Protein AF-A0AAW4WQV6-F1 (afdb_monomer_lite)

pLDDT: mean 94.26, std 3.48, range [71.94, 97.75]

Radius of gyration: 13.39 Å; chains: 1; bounding box: 31×20×37 Å

Sequence (73 aa):
MIVSRDPDFLRNRGEKVKGLLQKAGLGALPVLVDECSSNIWQRDLCNDTCYKAAWLFKNLLENEEALQGIAYF

Organism: NCBI:txid39491

Structure (mmCIF, N/CA/C/O backbone):
data_AF-A0AAW4WQV6-F1
#
_entry.id   AF-A0AAW4WQV6-F1
#
loop_
_atom_site.group_PDB
_atom_site.id
_atom_site.type_symbol
_atom_site.label_atom_id
_atom_site.label_alt_id
_atom_site.label_comp_id
_atom_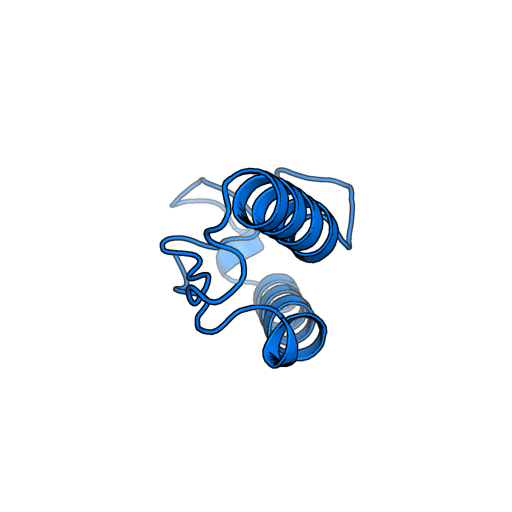site.label_asym_id
_atom_site.label_entity_id
_atom_site.label_seq_id
_atom_site.pdbx_PDB_ins_code
_atom_site.Cartn_x
_atom_site.Cartn_y
_atom_site.Cartn_z
_atom_site.occupancy
_atom_site.B_iso_or_equiv
_atom_site.auth_seq_id
_atom_site.auth_comp_id
_atom_site.auth_asym_id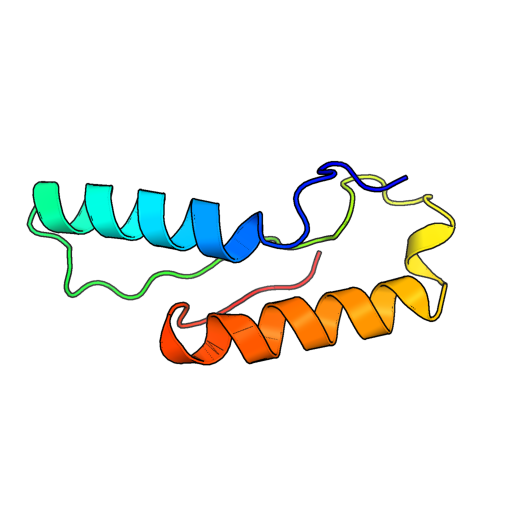
_atom_site.auth_atom_id
_atom_site.pdbx_PDB_model_num
ATOM 1 N N . MET A 1 1 ? 2.629 5.276 -15.318 1.00 71.94 1 MET A N 1
ATOM 2 C CA . MET A 1 1 ? 2.335 6.503 -14.539 1.00 71.94 1 MET A CA 1
ATOM 3 C C . MET A 1 1 ? 1.816 6.102 -13.170 1.00 71.94 1 MET A C 1
ATOM 5 O O . MET A 1 1 ? 0.973 5.225 -13.098 1.00 71.94 1 MET A O 1
ATOM 9 N N . ILE A 1 2 ? 2.313 6.697 -12.084 1.00 83.31 2 ILE A N 1
ATOM 10 C CA . ILE A 1 2 ? 1.795 6.388 -10.742 1.00 83.31 2 ILE A CA 1
ATOM 11 C C . ILE A 1 2 ? 0.487 7.138 -10.494 1.00 83.31 2 ILE A C 1
ATOM 13 O O . ILE A 1 2 ? 0.369 8.305 -10.867 1.00 83.31 2 ILE A O 1
ATOM 17 N N . VAL A 1 3 ? -0.490 6.474 -9.876 1.00 88.56 3 VAL A N 1
ATOM 18 C CA . VAL A 1 3 ? -1.816 7.076 -9.636 1.00 88.56 3 VAL A CA 1
ATOM 19 C C . VAL A 1 3 ? -1.765 8.105 -8.506 1.00 88.56 3 VAL A C 1
ATOM 21 O O . VAL A 1 3 ? -2.375 9.166 -8.607 1.00 88.56 3 VAL A O 1
ATOM 24 N N . SER A 1 4 ? -1.004 7.825 -7.446 1.00 91.25 4 SER A N 1
ATOM 25 C CA . SER A 1 4 ? -0.812 8.739 -6.318 1.00 91.25 4 SER A CA 1
ATOM 26 C C . SER A 1 4 ? 0.606 9.300 -6.301 1.00 91.25 4 SER A C 1
ATOM 28 O O . SER A 1 4 ? 1.564 8.556 -6.479 1.00 91.25 4 SER A O 1
ATOM 30 N N . ARG A 1 5 ? 0.738 10.606 -6.035 1.00 92.12 5 ARG A N 1
ATOM 31 C CA . ARG A 1 5 ? 2.031 11.260 -5.753 1.00 92.12 5 ARG A CA 1
ATOM 32 C C . ARG A 1 5 ? 2.427 11.200 -4.278 1.00 92.12 5 ARG A C 1
ATOM 34 O O . ARG A 1 5 ? 3.559 11.535 -3.953 1.00 92.12 5 ARG A O 1
ATOM 41 N N . ASP A 1 6 ? 1.501 10.814 -3.405 1.00 95.31 6 ASP A N 1
ATOM 42 C CA . ASP A 1 6 ? 1.784 10.581 -1.992 1.00 95.31 6 ASP A CA 1
ATOM 43 C C . ASP A 1 6 ? 2.568 9.262 -1.857 1.00 95.31 6 ASP A C 1
ATOM 45 O O . ASP A 1 6 ? 2.006 8.205 -2.176 1.00 95.31 6 ASP A O 1
ATOM 49 N N . PRO A 1 7 ? 3.843 9.295 -1.420 1.00 92.25 7 PRO A N 1
ATOM 50 C CA . PRO A 1 7 ? 4.655 8.089 -1.277 1.00 92.25 7 PRO A CA 1
ATOM 51 C C . PRO A 1 7 ? 4.113 7.152 -0.192 1.00 92.25 7 PRO A C 1
ATOM 53 O O . PRO A 1 7 ? 4.360 5.949 -0.252 1.00 92.25 7 PRO A O 1
ATOM 56 N N . ASP A 1 8 ? 3.349 7.683 0.763 1.00 95.50 8 ASP A N 1
ATOM 57 C CA . ASP A 1 8 ? 2.827 6.977 1.931 1.00 95.50 8 ASP A CA 1
ATOM 58 C C . ASP A 1 8 ? 1.323 6.712 1.824 1.00 95.50 8 ASP A C 1
ATOM 60 O O . ASP A 1 8 ? 0.641 6.439 2.814 1.00 95.50 8 ASP A O 1
ATOM 64 N N . PHE A 1 9 ? 0.797 6.758 0.599 1.00 94.94 9 PHE A N 1
ATOM 65 C CA . PHE A 1 9 ? -0.626 6.619 0.329 1.00 94.94 9 PHE A CA 1
ATOM 66 C C . PHE A 1 9 ? -1.239 5.368 0.970 1.00 94.94 9 PHE A C 1
ATOM 68 O O . PHE A 1 9 ? -2.314 5.459 1.567 1.00 94.94 9 PHE A O 1
ATOM 75 N N . LEU A 1 10 ? -0.569 4.212 0.868 1.00 94.62 10 LEU A N 1
ATOM 76 C CA . LEU A 1 10 ? -1.075 2.953 1.418 1.00 94.62 10 LEU A CA 1
ATOM 77 C C . LEU A 1 10 ? -1.205 3.018 2.944 1.00 94.62 10 LEU A C 1
ATOM 79 O O . LEU A 1 10 ? -2.265 2.682 3.471 1.00 94.62 10 LEU A O 1
ATOM 83 N N . ARG A 1 11 ? -0.185 3.546 3.630 1.00 95.44 11 ARG A N 1
ATOM 84 C CA . ARG A 1 11 ? -0.183 3.742 5.086 1.00 95.44 11 ARG A CA 1
ATOM 85 C C . ARG A 1 11 ? -1.311 4.671 5.515 1.00 95.44 11 ARG A C 1
ATOM 87 O O . ARG A 1 11 ? -2.175 4.288 6.302 1.00 95.44 11 ARG A O 1
ATOM 94 N N . ASN A 1 12 ? -1.377 5.850 4.896 1.00 95.94 12 ASN A N 1
ATOM 95 C CA . ASN A 1 12 ? -2.379 6.874 5.193 1.00 95.94 12 ASN A CA 1
ATOM 96 C C . ASN A 1 12 ? -3.814 6.355 4.976 1.00 95.94 12 ASN A C 1
ATOM 98 O O . ASN A 1 12 ? -4.747 6.705 5.705 1.00 95.94 12 ASN A O 1
ATOM 102 N N . ARG A 1 13 ? -4.027 5.517 3.953 1.00 93.75 13 ARG A N 1
ATOM 103 C CA . ARG A 1 13 ? -5.327 4.879 3.697 1.00 93.75 13 ARG A CA 1
ATOM 104 C C . ARG A 1 13 ? -5.620 3.755 4.686 1.00 93.75 13 ARG A C 1
ATOM 106 O O . ARG A 1 13 ? -6.745 3.706 5.185 1.00 93.75 13 ARG A O 1
ATOM 113 N N . GLY A 1 14 ? -4.638 2.918 5.008 1.00 94.12 14 GLY A N 1
ATOM 114 C CA . GLY A 1 14 ? -4.759 1.854 6.004 1.00 94.12 14 GLY A CA 1
ATOM 115 C C . GLY A 1 14 ? -5.149 2.393 7.381 1.00 94.12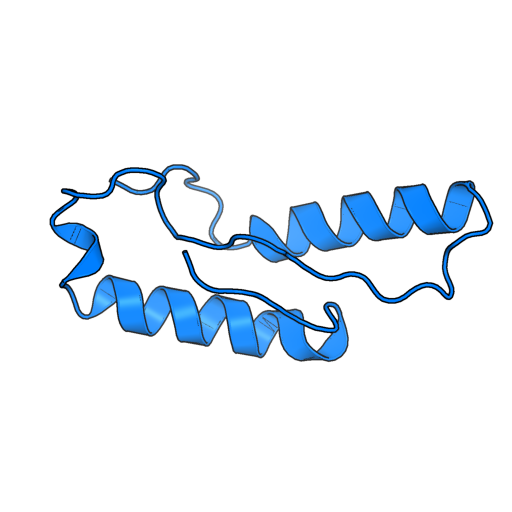 14 GLY A C 1
ATOM 116 O O . GLY A 1 14 ? -6.118 1.923 7.976 1.00 94.12 14 GLY A O 1
ATOM 117 N N . GLU A 1 15 ? -4.477 3.447 7.848 1.00 94.94 15 GLU A N 1
ATOM 118 C CA . GLU A 1 15 ? -4.797 4.127 9.111 1.00 94.94 15 GLU A CA 1
ATOM 119 C C . GLU A 1 15 ? -6.224 4.679 9.123 1.00 94.94 15 GLU A C 1
ATOM 121 O O . GLU A 1 15 ? -6.966 4.496 10.091 1.00 94.94 15 GLU A O 1
ATOM 126 N N . LYS A 1 16 ? -6.649 5.305 8.019 1.00 95.44 16 LYS A N 1
ATOM 127 C CA . LYS A 1 16 ? -8.013 5.823 7.892 1.00 95.44 16 LYS A CA 1
ATOM 128 C C . LYS A 1 16 ? -9.055 4.706 7.987 1.00 95.44 16 LYS A C 1
ATOM 130 O O . LYS A 1 16 ? -10.048 4.874 8.693 1.00 95.44 16 LYS A O 1
ATOM 135 N N . VAL A 1 17 ? -8.842 3.581 7.299 1.00 95.00 17 VAL A N 1
ATOM 136 C CA . VAL A 1 17 ? -9.750 2.420 7.341 1.00 95.00 17 VAL A CA 1
ATOM 137 C C . VAL A 1 17 ? -9.804 1.827 8.746 1.00 95.00 17 VAL A C 1
ATOM 139 O O . VAL A 1 17 ? -10.895 1.636 9.282 1.00 95.00 17 VAL A O 1
ATOM 142 N N . LYS A 1 18 ? -8.654 1.625 9.393 1.00 94.31 18 LYS A N 1
ATOM 143 C CA . LYS A 1 18 ? -8.597 1.152 10.783 1.00 94.31 18 LYS A CA 1
ATOM 144 C C . LYS A 1 18 ? -9.329 2.079 11.747 1.00 94.31 18 LYS A C 1
ATOM 146 O O . LYS A 1 18 ? -10.098 1.606 12.579 1.00 94.31 18 LYS A O 1
ATOM 151 N N . GLY A 1 19 ? -9.163 3.394 11.601 1.00 96.06 19 GLY A N 1
ATOM 152 C CA . GLY A 1 19 ? -9.880 4.377 12.412 1.00 96.06 19 GLY A CA 1
ATOM 153 C C . GLY A 1 19 ? -11.402 4.305 12.235 1.00 96.06 19 GLY A C 1
ATOM 154 O O . GLY A 1 19 ? -12.142 4.499 13.200 1.00 96.06 19 GLY A O 1
ATOM 155 N N . LEU A 1 20 ? -11.888 3.992 11.028 1.00 96.81 20 LEU A N 1
ATOM 156 C CA . LEU A 1 20 ? -13.314 3.754 10.778 1.00 96.81 20 LEU A CA 1
ATOM 157 C C . LEU A 1 20 ? -13.794 2.453 11.433 1.00 96.81 20 LEU A C 1
ATOM 159 O O . LEU A 1 20 ? -14.825 2.464 12.105 1.00 96.81 20 LEU A O 1
ATOM 163 N N . LEU A 1 21 ? -13.032 1.364 11.303 1.00 96.75 21 LEU A N 1
ATOM 164 C CA . LEU A 1 21 ? -13.352 0.080 11.934 1.00 96.75 21 LEU A CA 1
ATOM 165 C C . LEU A 1 21 ? -13.385 0.192 13.459 1.00 96.75 21 LEU A C 1
ATOM 167 O O . LEU A 1 21 ? -14.306 -0.314 14.094 1.00 96.75 21 LEU A O 1
ATOM 171 N N . GLN A 1 22 ? -12.437 0.915 14.053 1.00 96.75 22 GLN A N 1
ATOM 172 C CA . GLN A 1 22 ? -12.403 1.135 15.494 1.00 96.75 22 GLN A CA 1
ATOM 173 C C . GLN A 1 22 ? -13.639 1.895 15.986 1.00 96.75 22 GLN A C 1
ATOM 175 O O . GLN A 1 22 ? -14.253 1.488 16.970 1.00 96.75 22 GLN A O 1
ATOM 180 N N . LYS A 1 23 ? -14.060 2.946 15.271 1.00 97.75 23 LYS A N 1
ATOM 181 C CA . LYS A 1 23 ? -15.295 3.689 15.584 1.00 97.75 23 LYS A CA 1
ATOM 182 C C . LYS A 1 23 ? -16.558 2.841 15.429 1.00 97.75 23 LYS A C 1
ATOM 184 O O . LYS A 1 23 ? -17.536 3.094 16.121 1.00 97.75 23 LYS A O 1
ATOM 189 N N . ALA A 1 24 ? -16.531 1.842 14.551 1.00 97.56 24 ALA A N 1
ATOM 190 C CA . ALA A 1 24 ? -17.626 0.900 14.346 1.00 97.56 24 ALA A CA 1
ATOM 191 C C . ALA A 1 24 ? -17.628 -0.282 15.341 1.00 97.56 24 ALA A C 1
ATOM 193 O O . ALA A 1 24 ? -18.483 -1.154 15.233 1.00 97.56 24 ALA A O 1
ATOM 194 N N . GLY A 1 25 ? -16.681 -0.347 16.287 1.00 97.69 25 GLY A N 1
ATOM 195 C CA . GLY A 1 25 ? -16.543 -1.482 17.211 1.00 97.69 25 GLY A CA 1
ATOM 196 C C . GLY A 1 25 ? -15.914 -2.734 16.583 1.00 97.69 25 GLY A C 1
ATOM 197 O O . GLY A 1 25 ? -15.933 -3.803 17.183 1.00 97.69 25 GLY A O 1
ATOM 198 N N . LEU A 1 26 ? -15.328 -2.604 15.390 1.00 97.31 26 LEU A N 1
ATOM 199 C CA . LEU A 1 26 ? -14.730 -3.681 14.593 1.00 97.31 26 LEU A CA 1
ATOM 200 C C . LEU A 1 26 ? -13.192 -3.631 14.591 1.00 97.31 26 LEU A C 1
ATOM 202 O O . LEU A 1 26 ? -12.550 -4.248 13.748 1.00 97.31 26 LEU A O 1
ATOM 206 N N . GLY A 1 27 ? -12.579 -2.891 15.520 1.00 94.25 27 GLY A N 1
ATOM 207 C CA . GLY A 1 27 ? -11.131 -2.636 15.531 1.00 94.25 27 GLY A CA 1
ATOM 208 C C . GLY A 1 27 ? -10.240 -3.872 15.719 1.00 94.25 27 GLY A C 1
ATOM 209 O O . GLY A 1 27 ? -9.046 -3.790 15.459 1.00 94.25 27 GLY A O 1
ATOM 210 N N . ALA A 1 28 ? -10.803 -5.001 16.156 1.00 93.94 28 ALA A N 1
ATOM 211 C CA . ALA A 1 28 ? -10.084 -6.268 16.295 1.00 93.94 28 ALA A CA 1
ATOM 212 C C . ALA A 1 28 ? -10.045 -7.097 14.997 1.00 93.94 28 ALA A C 1
ATOM 214 O O . ALA A 1 28 ? -9.333 -8.099 14.943 1.00 93.94 28 ALA A O 1
ATOM 215 N N . LEU A 1 29 ? -10.821 -6.725 13.970 1.00 94.81 29 LEU A N 1
ATOM 216 C CA . LEU A 1 29 ? -10.833 -7.461 12.709 1.00 94.81 29 LEU A CA 1
ATOM 217 C C . LEU A 1 29 ? -9.550 -7.194 11.908 1.00 94.81 29 LEU A C 1
ATOM 219 O O . LEU A 1 29 ? -9.115 -6.041 11.823 1.00 94.81 29 LEU A O 1
ATOM 223 N N . PRO A 1 30 ? -8.963 -8.233 11.286 1.00 94.19 30 PRO A N 1
ATOM 224 C CA . PRO A 1 30 ? -7.819 -8.056 10.408 1.00 94.19 30 PRO A CA 1
ATOM 225 C C . PRO A 1 30 ? -8.213 -7.243 9.170 1.00 94.19 30 PRO A C 1
ATOM 227 O O . PRO A 1 30 ? -9.315 -7.384 8.638 1.00 94.19 30 PRO A O 1
ATOM 230 N N . VAL A 1 31 ? -7.292 -6.407 8.695 1.00 94.62 31 VAL A N 1
ATOM 231 C CA . VAL A 1 31 ? -7.456 -5.609 7.479 1.00 94.62 31 VAL A CA 1
ATOM 232 C C . VAL A 1 31 ? -6.570 -6.189 6.387 1.00 94.62 31 VAL A C 1
ATOM 234 O O . VAL A 1 31 ? -5.350 -6.265 6.533 1.00 94.62 31 VAL A O 1
ATOM 237 N N . LEU A 1 32 ? -7.211 -6.575 5.288 1.00 95.19 32 LEU A N 1
ATOM 238 C CA . LEU A 1 32 ? -6.586 -7.130 4.094 1.00 95.19 32 LEU A CA 1
ATOM 239 C C . LEU A 1 32 ? -6.780 -6.151 2.935 1.00 95.19 32 LEU A C 1
ATOM 241 O O . LEU A 1 32 ? -7.871 -5.608 2.752 1.00 95.19 32 LEU A O 1
ATOM 245 N N . VAL A 1 33 ? -5.725 -5.932 2.155 1.00 95.62 33 VAL A N 1
ATOM 246 C CA . VAL A 1 33 ? -5.795 -5.196 0.890 1.00 95.62 33 VAL A CA 1
ATOM 247 C C . VAL A 1 33 ? -5.879 -6.219 -0.231 1.00 95.62 33 VAL A C 1
ATOM 249 O O . VAL A 1 33 ? -4.895 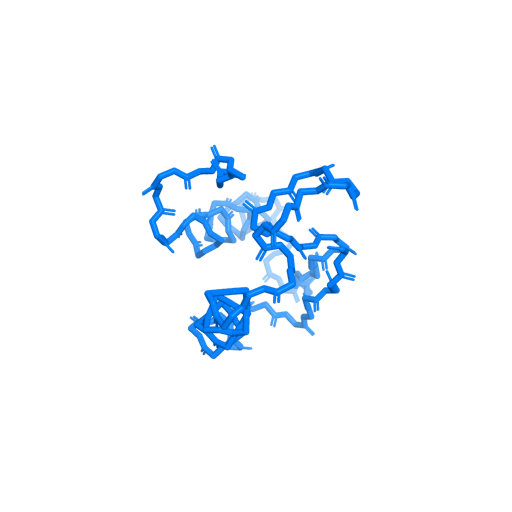-6.896 -0.511 1.00 95.62 33 VAL A O 1
ATOM 252 N N . ASP A 1 34 ? -7.059 -6.333 -0.834 1.00 95.56 34 ASP A N 1
ATOM 253 C CA . ASP A 1 34 ? -7.367 -7.354 -1.845 1.00 95.56 34 ASP A CA 1
ATOM 254 C C . ASP A 1 34 ? -6.690 -7.083 -3.198 1.00 95.56 34 ASP A C 1
ATOM 256 O O . ASP A 1 34 ? -6.335 -8.003 -3.923 1.00 95.56 34 ASP A O 1
ATOM 260 N N . GLU A 1 35 ? -6.436 -5.811 -3.515 1.00 94.50 35 GLU A N 1
ATOM 261 C CA . GLU A 1 35 ? -5.717 -5.409 -4.724 1.00 94.50 35 GLU A CA 1
ATOM 262 C C . GLU A 1 35 ? -4.815 -4.205 -4.435 1.00 94.50 35 GLU A C 1
ATOM 264 O O . GLU A 1 35 ? -5.256 -3.165 -3.931 1.00 94.50 35 GLU A O 1
ATOM 269 N N . CYS A 1 36 ? -3.527 -4.337 -4.752 1.00 94.25 36 CYS A N 1
ATOM 270 C CA . CYS A 1 36 ? -2.518 -3.321 -4.501 1.00 94.25 36 CYS A CA 1
ATOM 271 C C . CYS A 1 36 ? -1.543 -3.198 -5.670 1.00 94.25 36 CYS A C 1
ATOM 273 O O . CYS A 1 36 ? -0.864 -4.151 -6.053 1.00 94.25 36 CYS A O 1
ATOM 275 N N . SER A 1 37 ? -1.429 -1.983 -6.203 1.00 94.69 37 SER A N 1
ATOM 276 C CA . SER A 1 37 ? -0.522 -1.676 -7.299 1.00 94.69 37 SER A CA 1
ATOM 277 C C . SER A 1 37 ? -0.178 -0.182 -7.318 1.00 94.69 37 SER A C 1
ATOM 279 O O . SER A 1 37 ? -0.895 0.652 -6.767 1.00 94.69 37 SER A O 1
ATOM 281 N N . SER A 1 38 ? 0.942 0.179 -7.949 1.00 94.19 38 SER A N 1
ATOM 282 C CA . SER A 1 38 ? 1.384 1.577 -8.097 1.00 94.19 38 SER A CA 1
ATOM 283 C C . SER A 1 38 ? 0.551 2.351 -9.124 1.00 94.19 38 SER A C 1
ATOM 285 O O . SER A 1 38 ? 0.582 3.585 -9.169 1.00 94.19 38 SER A O 1
ATOM 287 N N . ASN A 1 39 ? -0.175 1.620 -9.970 1.00 93.44 39 ASN A N 1
ATOM 288 C CA . ASN A 1 39 ? -1.033 2.119 -11.028 1.00 93.44 39 ASN A CA 1
ATOM 289 C C . ASN A 1 39 ? -2.141 1.097 -11.337 1.00 93.44 39 ASN A C 1
ATOM 291 O O . ASN A 1 39 ? -2.089 -0.014 -10.832 1.00 93.44 39 ASN A O 1
ATOM 295 N N . ILE A 1 40 ? 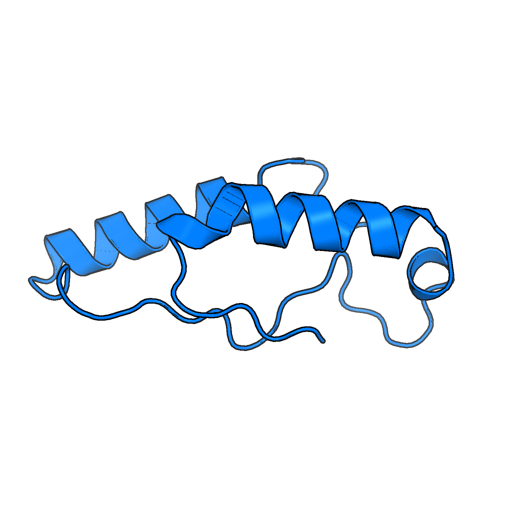-3.135 1.466 -12.147 1.00 92.75 40 ILE A N 1
ATOM 296 C CA . ILE A 1 40 ? -4.300 0.606 -12.452 1.00 92.75 40 ILE A CA 1
ATOM 297 C C . ILE A 1 40 ? -4.293 0.059 -13.888 1.00 92.75 40 ILE A C 1
ATOM 299 O O . ILE A 1 40 ? -5.289 -0.493 -14.353 1.00 92.75 40 ILE A O 1
ATOM 303 N N . TRP A 1 41 ? -3.207 0.262 -14.636 1.00 93.62 41 TRP A N 1
ATOM 304 C CA . TRP A 1 41 ? -3.164 -0.024 -16.067 1.00 93.62 41 TRP A CA 1
ATOM 305 C C . TRP A 1 41 ? -2.335 -1.275 -16.350 1.00 93.62 41 TRP A C 1
ATOM 307 O O . TRP A 1 41 ? -1.146 -1.343 -16.052 1.00 93.62 41 TRP A O 1
ATOM 317 N N . GLN A 1 42 ? -2.946 -2.237 -17.038 1.00 91.81 42 GLN A N 1
ATOM 318 C CA . GLN A 1 42 ? -2.302 -3.507 -17.394 1.00 91.81 42 GLN A CA 1
ATOM 319 C C . GLN A 1 42 ? -1.114 -3.354 -18.361 1.00 91.81 42 GLN A C 1
ATOM 321 O O . GLN A 1 42 ? -0.248 -4.217 -18.410 1.00 91.81 42 GLN A O 1
ATOM 326 N N . ARG A 1 43 ? -1.078 -2.276 -19.157 1.00 94.12 43 ARG A N 1
ATOM 327 C CA . ARG A 1 43 ? -0.051 -2.026 -20.190 1.00 94.12 43 ARG A CA 1
ATOM 328 C C . ARG A 1 43 ? 0.807 -0.798 -19.886 1.00 94.12 43 ARG A C 1
ATOM 330 O O . ARG A 1 43 ? 1.216 -0.081 -20.797 1.00 94.12 43 ARG A O 1
ATOM 337 N N . ASP A 1 44 ? 1.028 -0.519 -18.606 1.00 93.75 44 ASP A N 1
ATOM 338 C CA . ASP A 1 44 ? 1.926 0.552 -18.186 1.00 93.75 44 ASP A CA 1
ATOM 339 C C . ASP A 1 44 ? 3.362 0.041 -18.070 1.00 93.75 44 ASP A C 1
ATOM 341 O O . ASP A 1 44 ? 3.640 -0.861 -17.281 1.00 93.75 44 ASP A O 1
ATOM 345 N N . LEU A 1 45 ? 4.282 0.660 -18.816 1.00 93.62 45 LEU A N 1
ATOM 346 C CA . LEU A 1 45 ? 5.700 0.287 -18.819 1.00 93.62 45 LEU A CA 1
ATOM 347 C C . LEU A 1 45 ? 6.320 0.311 -17.416 1.00 93.62 45 LEU A C 1
ATOM 349 O O . LEU A 1 45 ? 7.249 -0.445 -17.149 1.00 93.62 45 LEU A O 1
ATOM 353 N N . CYS A 1 46 ? 5.825 1.153 -16.498 1.00 91.88 46 CYS A N 1
ATOM 354 C CA . CYS A 1 46 ? 6.366 1.207 -15.144 1.00 91.88 46 CYS A CA 1
ATOM 355 C C . CYS A 1 46 ? 6.273 -0.141 -14.417 1.00 91.88 46 CYS A C 1
ATOM 357 O O . CYS A 1 46 ? 7.083 -0.358 -13.517 1.00 91.88 46 CYS A O 1
ATOM 359 N N . ASN A 1 47 ? 5.342 -1.027 -14.795 1.00 94.00 47 ASN A N 1
ATOM 360 C CA . ASN A 1 47 ? 5.198 -2.358 -14.201 1.00 94.00 47 ASN A CA 1
ATOM 361 C C . ASN A 1 47 ? 6.435 -3.245 -14.426 1.00 94.00 47 ASN A C 1
ATOM 363 O O . ASN A 1 47 ? 6.748 -4.056 -13.561 1.00 94.00 47 ASN A O 1
ATOM 367 N N . ASP A 1 48 ? 7.186 -3.017 -15.507 1.00 95.81 48 ASP A N 1
ATOM 368 C CA . ASP A 1 48 ? 8.340 -3.835 -15.910 1.00 95.81 48 ASP A CA 1
ATOM 369 C C . ASP A 1 48 ? 9.694 -3.226 -15.499 1.00 95.81 48 ASP A C 1
ATOM 371 O O . ASP A 1 48 ? 10.756 -3.625 -15.977 1.00 95.81 48 ASP A O 1
ATOM 375 N N . THR A 1 49 ? 9.685 -2.220 -14.622 1.00 95.69 49 THR A N 1
ATOM 376 C CA . THR A 1 49 ? 10.897 -1.491 -14.214 1.00 95.69 49 THR A CA 1
ATOM 377 C C . THR A 1 49 ? 11.312 -1.808 -12.780 1.00 95.69 49 THR A C 1
ATOM 379 O O . THR A 1 49 ? 10.494 -2.186 -11.942 1.00 95.69 49 THR A O 1
ATOM 382 N N . CYS A 1 50 ? 12.581 -1.553 -12.439 1.00 97.06 50 CYS A N 1
ATOM 383 C CA . CYS A 1 50 ? 13.072 -1.675 -11.059 1.00 97.06 50 CYS A CA 1
ATOM 384 C C . CYS A 1 50 ? 12.328 -0.761 -10.069 1.00 97.06 50 CYS A C 1
ATOM 386 O O . CYS A 1 50 ? 12.247 -1.075 -8.881 1.00 97.06 50 CYS A O 1
ATOM 388 N N . TYR A 1 51 ? 11.725 0.328 -10.559 1.00 94.00 51 TYR A N 1
ATOM 389 C CA . TYR A 1 51 ? 10.851 1.180 -9.762 1.00 94.00 51 TYR A CA 1
ATOM 390 C C . TYR A 1 51 ? 9.679 0.389 -9.167 1.00 94.00 51 TYR A C 1
ATOM 392 O O . TYR A 1 51 ? 9.352 0.579 -7.998 1.00 94.00 51 TYR A O 1
ATOM 400 N N . LYS A 1 52 ? 9.072 -0.534 -9.929 1.00 95.69 52 LYS A N 1
ATOM 401 C CA . LYS A 1 52 ? 7.959 -1.362 -9.447 1.00 95.69 52 LYS A CA 1
ATOM 402 C C . LYS A 1 52 ? 8.386 -2.269 -8.301 1.00 95.69 52 LYS A C 1
ATOM 404 O O . LYS A 1 52 ? 7.686 -2.333 -7.294 1.00 95.69 52 LYS A O 1
ATOM 409 N N . ALA A 1 53 ? 9.548 -2.907 -8.430 1.00 96.56 53 ALA A N 1
ATOM 410 C CA . ALA A 1 53 ? 10.110 -3.741 -7.374 1.00 96.56 53 ALA A CA 1
ATOM 411 C C . ALA A 1 53 ? 10.354 -2.924 -6.095 1.00 96.56 53 ALA A C 1
ATOM 413 O O . ALA A 1 53 ? 9.864 -3.291 -5.030 1.00 96.56 53 ALA A O 1
ATOM 414 N N . ALA A 1 54 ? 11.028 -1.773 -6.203 1.00 96.50 54 ALA A N 1
ATOM 415 C CA . ALA A 1 54 ? 11.275 -0.893 -5.059 1.00 96.50 54 ALA A CA 1
ATOM 416 C C . ALA A 1 54 ? 9.971 -0.398 -4.409 1.00 96.50 54 ALA A C 1
ATOM 418 O O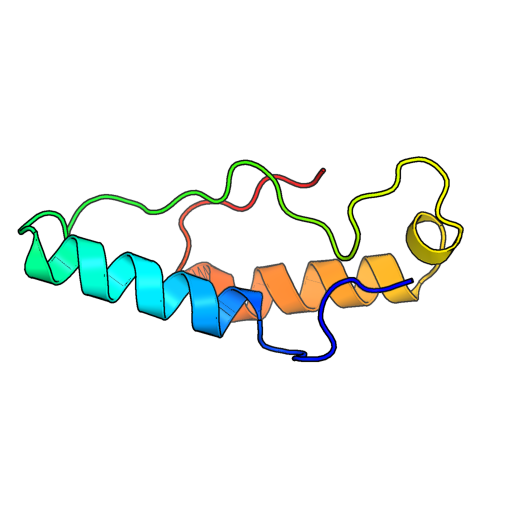 . ALA A 1 54 ? 9.851 -0.378 -3.184 1.00 96.50 54 ALA A O 1
ATOM 419 N N . TRP A 1 55 ? 8.972 -0.047 -5.225 1.00 95.81 55 TRP A N 1
ATOM 420 C CA . TRP A 1 55 ? 7.655 0.363 -4.747 1.00 95.81 55 TRP A CA 1
ATOM 421 C C . TRP A 1 55 ? 6.958 -0.755 -3.961 1.00 95.81 55 TRP A C 1
ATOM 423 O O . TRP A 1 55 ? 6.388 -0.480 -2.905 1.00 95.81 55 TRP A O 1
ATOM 433 N N . LEU A 1 56 ? 7.024 -2.006 -4.432 1.00 96.00 56 LEU A N 1
ATOM 434 C CA . LEU A 1 56 ? 6.431 -3.151 -3.735 1.00 96.00 56 LEU A CA 1
ATOM 435 C C . LEU A 1 56 ? 7.094 -3.390 -2.381 1.00 96.00 56 LEU A C 1
ATOM 437 O O . LEU A 1 56 ? 6.398 -3.437 -1.372 1.00 96.00 56 LEU A O 1
ATOM 441 N N . PHE A 1 57 ? 8.427 -3.471 -2.343 1.00 97.00 57 PHE A N 1
ATOM 442 C CA . PHE A 1 57 ? 9.151 -3.706 -1.091 1.00 97.00 57 PHE A CA 1
ATOM 443 C C . PHE A 1 57 ? 8.915 -2.599 -0.064 1.00 97.00 57 PHE A C 1
ATOM 445 O O . PHE A 1 57 ? 8.666 -2.916 1.096 1.00 97.00 57 PHE A O 1
ATOM 452 N N . LYS A 1 58 ? 8.910 -1.323 -0.482 1.00 96.56 58 LYS A N 1
ATOM 453 C CA . LYS A 1 58 ? 8.544 -0.205 0.402 1.00 96.56 58 LYS A CA 1
ATOM 454 C C . LYS A 1 58 ? 7.175 -0.445 1.038 1.00 96.56 58 LYS A C 1
ATOM 456 O O . LYS A 1 58 ? 7.043 -0.407 2.254 1.00 96.56 58 LYS A O 1
ATOM 461 N N . ASN A 1 59 ? 6.156 -0.678 0.209 1.00 96.31 59 ASN A N 1
ATOM 462 C CA . ASN A 1 59 ? 4.780 -0.766 0.688 1.00 96.31 59 ASN A CA 1
ATOM 463 C C . ASN A 1 59 ? 4.526 -2.017 1.533 1.00 96.31 59 ASN A C 1
ATOM 465 O O . ASN A 1 59 ? 3.741 -1.937 2.470 1.00 96.31 59 ASN A O 1
ATOM 469 N N . LEU A 1 60 ? 5.189 -3.138 1.248 1.00 95.44 60 LEU A N 1
ATOM 470 C CA . LEU A 1 60 ? 5.094 -4.336 2.081 1.00 95.44 60 LEU A CA 1
ATOM 471 C C . LEU A 1 60 ? 5.751 -4.111 3.449 1.00 95.44 60 LEU A C 1
ATOM 473 O O . LEU A 1 60 ? 5.082 -4.260 4.464 1.00 95.44 60 LEU A O 1
ATOM 477 N N . LEU A 1 61 ? 7.019 -3.684 3.477 1.00 96.12 61 LEU A N 1
ATOM 478 C CA . LEU A 1 61 ? 7.787 -3.552 4.721 1.00 96.12 61 LEU A CA 1
ATOM 479 C C . LEU A 1 61 ? 7.250 -2.447 5.634 1.00 96.12 61 LEU A C 1
ATOM 481 O O . LEU A 1 61 ? 7.142 -2.636 6.837 1.00 96.12 61 LEU A O 1
ATOM 485 N N . GLU A 1 62 ? 6.867 -1.294 5.083 1.00 96.38 62 GLU A N 1
ATOM 486 C CA . GLU A 1 62 ? 6.357 -0.190 5.906 1.00 96.38 62 GLU A CA 1
ATOM 487 C C . GLU A 1 62 ? 4.955 -0.446 6.478 1.00 96.38 62 GLU A C 1
ATOM 489 O O . GLU A 1 62 ? 4.508 0.305 7.344 1.00 96.38 62 GLU A O 1
ATOM 494 N N . ASN A 1 63 ? 4.231 -1.457 5.982 1.00 96.06 63 ASN A N 1
ATOM 495 C CA . ASN A 1 63 ? 2.850 -1.723 6.388 1.00 96.06 63 ASN A CA 1
ATOM 496 C C . ASN A 1 63 ? 2.638 -3.128 6.972 1.00 96.06 63 ASN A C 1
ATOM 498 O O . ASN A 1 63 ? 1.497 -3.446 7.309 1.00 96.06 63 ASN A O 1
ATOM 502 N N . GLU A 1 64 ? 3.683 -3.947 7.126 1.00 92.44 64 GLU A N 1
ATOM 503 C CA . GLU A 1 64 ? 3.563 -5.350 7.559 1.00 92.44 64 GLU A CA 1
ATOM 504 C C . GLU A 1 64 ? 2.940 -5.509 8.954 1.00 92.44 64 GLU A C 1
ATOM 506 O O . GLU A 1 64 ? 2.152 -6.421 9.189 1.00 92.44 64 GLU A O 1
ATOM 511 N N . GLU A 1 65 ? 3.223 -4.585 9.874 1.00 90.00 65 GLU A N 1
ATOM 512 C CA . GLU A 1 65 ? 2.638 -4.611 11.219 1.00 90.00 65 GLU A CA 1
ATOM 513 C C . GLU A 1 65 ? 1.167 -4.179 11.205 1.00 90.00 65 GLU A C 1
ATOM 515 O O . GLU A 1 65 ? 0.350 -4.586 12.039 1.00 90.00 65 GLU A O 1
ATOM 520 N N . ALA A 1 66 ? 0.809 -3.312 10.256 1.00 89.81 66 ALA A N 1
ATOM 521 C CA . ALA A 1 66 ? -0.509 -2.718 10.198 1.00 89.81 66 ALA A CA 1
ATOM 522 C C . ALA A 1 66 ? -1.500 -3.594 9.419 1.00 89.81 66 ALA A C 1
ATOM 524 O O . ALA A 1 66 ? -2.637 -3.763 9.865 1.00 89.81 66 ALA A O 1
ATOM 525 N N . LEU A 1 67 ? -1.113 -4.127 8.270 1.00 93.69 67 LEU A N 1
ATOM 526 C CA . LEU A 1 67 ? -2.004 -4.830 7.354 1.00 93.69 67 LEU A CA 1
ATOM 527 C C . LEU A 1 67 ? -1.695 -6.326 7.392 1.00 93.69 67 LEU A C 1
ATOM 529 O O . LEU A 1 67 ? -0.547 -6.729 7.274 1.00 93.69 67 LEU A O 1
ATOM 533 N N . GLN A 1 68 ? -2.726 -7.161 7.525 1.00 94.50 68 GLN A N 1
ATOM 534 C CA . GLN A 1 68 ? -2.555 -8.617 7.643 1.00 94.50 68 GLN A CA 1
ATOM 535 C C . GLN A 1 68 ? -2.352 -9.304 6.286 1.00 94.50 68 GLN A C 1
ATOM 537 O O . GLN A 1 68 ? -2.134 -10.511 6.223 1.00 94.50 68 GLN A O 1
ATOM 542 N N . GLY A 1 69 ? -2.433 -8.545 5.196 1.00 94.81 69 GLY A N 1
ATOM 543 C CA . GLY A 1 69 ? -2.215 -9.044 3.850 1.00 94.81 69 GLY A CA 1
ATOM 544 C C . GLY A 1 69 ? -2.356 -7.936 2.822 1.00 94.81 69 GLY A C 1
ATOM 545 O O . GLY A 1 69 ? -3.191 -7.038 2.961 1.00 94.81 69 GLY A O 1
ATOM 546 N N . ILE A 1 70 ? -1.510 -8.007 1.801 1.00 96.38 70 ILE A N 1
ATOM 547 C CA . ILE A 1 70 ? -1.497 -7.096 0.663 1.00 96.38 70 ILE A CA 1
ATOM 548 C C . ILE A 1 70 ? -1.368 -7.964 -0.585 1.00 96.38 70 ILE A C 1
ATOM 550 O O . ILE A 1 70 ? -0.312 -8.546 -0.836 1.00 96.38 70 ILE A O 1
ATOM 554 N N . ALA A 1 71 ? -2.450 -8.081 -1.344 1.00 95.81 71 ALA A N 1
ATOM 555 C CA . ALA A 1 71 ? -2.479 -8.830 -2.587 1.00 95.81 71 ALA A CA 1
ATOM 556 C C . ALA A 1 71 ? -2.062 -7.924 -3.751 1.00 95.81 71 ALA A C 1
ATOM 558 O O . ALA A 1 71 ? -2.589 -6.831 -3.952 1.00 95.81 71 ALA A O 1
ATOM 559 N N . TYR A 1 72 ? -1.048 -8.368 -4.485 1.00 94.69 72 TYR A N 1
ATOM 560 C CA . TYR A 1 72 ? -0.524 -7.658 -5.642 1.00 94.69 72 TYR A CA 1
ATOM 561 C C . TYR A 1 72 ? -1.447 -7.821 -6.856 1.00 94.69 72 TYR A C 1
ATOM 563 O O . TYR A 1 72 ? -1.866 -8.943 -7.144 1.00 94.69 72 TYR A O 1
ATOM 571 N N . PHE A 1 73 ? -1.703 -6.716 -7.567 1.00 91.44 73 PHE A N 1
ATOM 572 C CA . PHE A 1 73 ? -2.481 -6.659 -8.812 1.00 91.44 73 PHE A CA 1
ATOM 573 C C . PHE A 1 73 ? -1.650 -6.108 -9.981 1.00 91.44 73 PHE A C 1
ATOM 575 O O . PHE A 1 73 ? -0.993 -5.041 -9.814 1.00 91.44 73 PHE A O 1
#

Secondary structure (DSSP, 8-state):
--S-S-TTHHHHHHHHHHHHHHHTT-TTS--EEEEE-S-S-TT-GGGGSHHHHHHHHHHHHTTTTT-SEEEE-

Foldseek 3Di:
DFPDPPLCVLVVVLVVVLVVCVVVVNNPDAAEAQEDARDDDPPDPCCVDVNRVVSVVVNCVVCVVRHVYYDYD